Protein AF-A0A820LE92-F1 (afdb_monomer_lite)

Foldseek 3Di:
DVVVLVVLLCVLVVQLVVLVVVVVVPPVVPVVVCVVSVVSNVVSVVSNVVSVVCVVVCCCVPPPPSVVVVVVVVVVVVVVVVVCVVVVPVVVVVVVVVVVVD

Sequence (102 aa):
MVLVEIFVYVCTYLPYSITSGFLQLNTNRN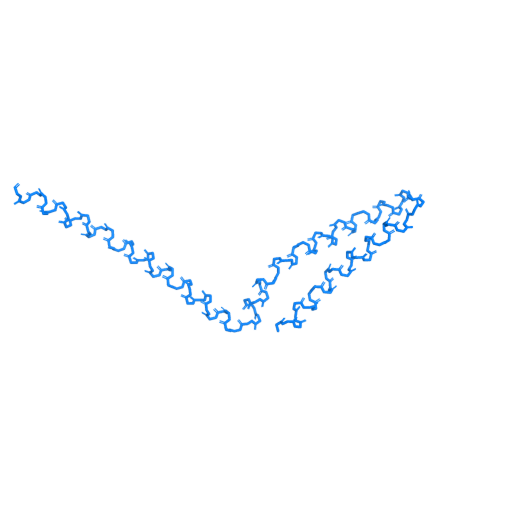PVVLAQLNPINAITLTINILTNGSSFYTYICVSRRFRRQAKYVLYDIYMNRFRQNRIGPEQITAHFVTDNAH

Structure (mmCIF, N/CA/C/O backbone):
data_AF-A0A820LE92-F1
#
_entry.id   AF-A0A820LE92-F1
#
loop_
_atom_site.group_PDB
_atom_site.id
_atom_site.type_symbol
_atom_site.label_atom_id
_atom_site.label_alt_id
_atom_site.label_comp_id
_atom_site.label_asym_id
_atom_site.label_entity_id
_atom_site.label_seq_id
_atom_site.pdbx_PDB_ins_code
_atom_site.Cartn_x
_atom_site.Cartn_y
_atom_site.Cartn_z
_atom_site.occupancy
_atom_site.B_iso_or_equiv
_atom_site.auth_seq_id
_atom_site.auth_comp_id
_atom_site.auth_asym_id
_atom_site.auth_atom_id
_atom_site.pdbx_PDB_model_num
ATOM 1 N N . MET A 1 1 ? -17.786 -1.408 -0.531 1.00 73.81 1 MET A N 1
ATOM 2 C CA . MET A 1 1 ? -16.567 -1.687 0.257 1.00 73.81 1 MET A CA 1
ATOM 3 C C . MET A 1 1 ? -15.624 -2.556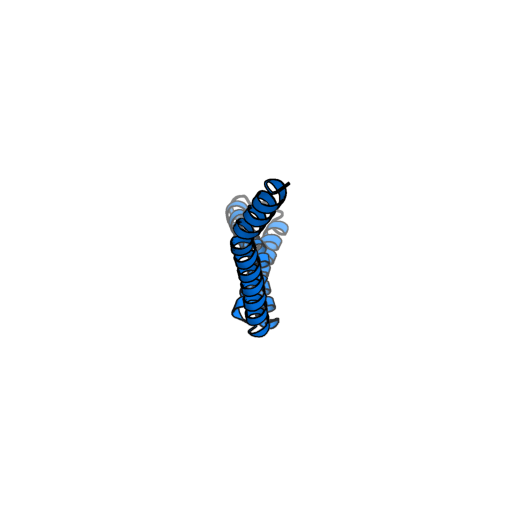 -0.556 1.00 73.81 1 MET A C 1
ATOM 5 O O . MET A 1 1 ? -14.639 -2.014 -1.020 1.00 73.81 1 MET A O 1
ATOM 9 N N . VAL A 1 2 ? -15.997 -3.803 -0.872 1.00 80.75 2 VAL A N 1
ATOM 10 C CA . VAL A 1 2 ? -15.200 -4.708 -1.727 1.00 80.75 2 VAL A CA 1
ATOM 11 C C . VAL A 1 2 ? -14.821 -4.073 -3.073 1.00 80.75 2 VAL A C 1
ATOM 13 O O . VAL A 1 2 ? -13.658 -4.074 -3.436 1.00 80.75 2 VAL A O 1
ATOM 16 N N . LEU A 1 3 ? -15.764 -3.425 -3.771 1.00 85.25 3 LEU A N 1
ATOM 17 C CA . LEU A 1 3 ? -15.463 -2.732 -5.037 1.00 85.25 3 LEU A CA 1
ATOM 18 C C . LEU A 1 3 ? -14.423 -1.606 -4.901 1.00 85.25 3 LEU A C 1
ATOM 20 O O . LEU A 1 3 ? -13.654 -1.378 -5.825 1.00 85.25 3 LEU A O 1
ATOM 24 N N . VAL A 1 4 ? -14.388 -0.913 -3.757 1.00 84.69 4 VAL A N 1
ATOM 25 C CA . VAL A 1 4 ? -13.409 0.159 -3.508 1.00 84.69 4 VAL A CA 1
ATOM 26 C C . VAL A 1 4 ? -12.032 -0.444 -3.249 1.00 84.69 4 VAL A C 1
ATOM 28 O O . VAL A 1 4 ? -11.053 0.061 -3.779 1.00 84.69 4 VAL A O 1
ATOM 31 N N . GLU A 1 5 ? -11.955 -1.543 -2.496 1.00 82.94 5 GLU A N 1
ATOM 32 C CA . GLU A 1 5 ? -10.694 -2.267 -2.293 1.00 82.94 5 GLU A CA 1
ATOM 33 C C . GLU A 1 5 ? -10.165 -2.870 -3.594 1.00 82.94 5 GLU A C 1
ATOM 35 O O . GLU A 1 5 ? -8.981 -2.736 -3.875 1.00 82.94 5 GLU A O 1
ATOM 40 N N . ILE A 1 6 ? -11.035 -3.459 -4.424 1.00 86.75 6 ILE A N 1
ATOM 41 C CA . ILE A 1 6 ? -10.656 -3.960 -5.751 1.00 86.75 6 ILE A CA 1
ATOM 42 C C . ILE A 1 6 ? -10.112 -2.817 -6.606 1.00 86.75 6 ILE A C 1
ATOM 44 O O . ILE A 1 6 ? -9.052 -2.956 -7.204 1.00 86.75 6 ILE A O 1
ATOM 48 N N . PHE A 1 7 ? -10.804 -1.677 -6.647 1.00 87.69 7 PHE A N 1
ATOM 49 C CA . PHE A 1 7 ? -10.350 -0.522 -7.418 1.00 87.69 7 PHE A CA 1
ATOM 50 C C . PHE A 1 7 ? -8.979 -0.024 -6.944 1.00 87.69 7 PHE A C 1
ATOM 52 O O . PHE A 1 7 ? -8.067 0.130 -7.751 1.00 87.69 7 PHE A O 1
ATOM 59 N N . VAL A 1 8 ? -8.813 0.164 -5.632 1.00 86.62 8 VAL A N 1
ATOM 60 C CA . VAL A 1 8 ? -7.544 0.592 -5.031 1.00 86.62 8 VAL A CA 1
ATOM 61 C C . VAL A 1 8 ? -6.431 -0.413 -5.336 1.00 86.62 8 VAL A C 1
ATOM 63 O O . VAL A 1 8 ? -5.360 0.001 -5.766 1.00 86.62 8 VAL A O 1
ATOM 66 N N . TYR A 1 9 ? -6.698 -1.714 -5.200 1.00 87.31 9 TYR A N 1
ATOM 67 C CA . TYR A 1 9 ? -5.743 -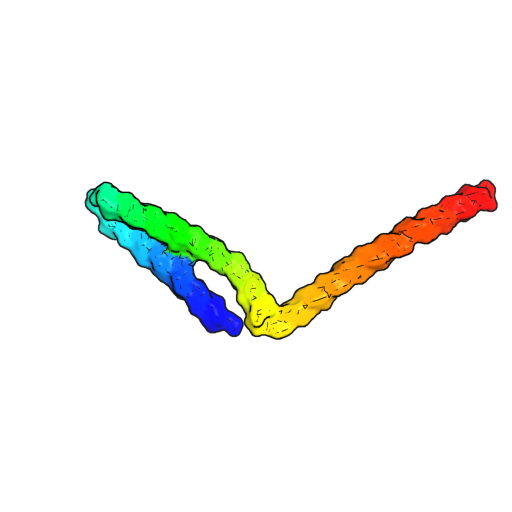2.776 -5.509 1.00 87.31 9 TYR A CA 1
ATOM 68 C C . TYR A 1 9 ? -5.314 -2.759 -6.979 1.00 87.31 9 TYR A C 1
ATOM 70 O O . TYR A 1 9 ? -4.125 -2.796 -7.275 1.00 87.31 9 TYR A O 1
ATOM 78 N N . VAL A 1 10 ? -6.261 -2.653 -7.917 1.00 90.06 10 VAL A N 1
ATOM 79 C CA . VAL A 1 10 ? -5.950 -2.587 -9.353 1.00 90.06 10 VAL A CA 1
ATOM 80 C C . VAL A 1 10 ? -5.097 -1.357 -9.660 1.00 90.06 10 VAL A C 1
ATOM 82 O O . VAL A 1 10 ? -4.080 -1.476 -10.338 1.00 90.06 10 VAL A O 1
ATOM 85 N N . CYS A 1 11 ? -5.460 -0.186 -9.133 1.00 89.25 11 CYS A N 1
ATOM 86 C CA . CYS A 1 11 ? -4.736 1.057 -9.393 1.00 89.25 11 CYS A CA 1
ATOM 87 C C . CYS A 1 11 ? -3.294 1.056 -8.867 1.00 89.25 11 CYS A C 1
ATOM 89 O O . CYS A 1 11 ? -2.457 1.765 -9.421 1.00 89.25 11 CYS A O 1
ATOM 91 N N . THR A 1 12 ? -2.989 0.291 -7.820 1.00 90.00 12 THR A N 1
ATOM 92 C CA . THR A 1 12 ? -1.665 0.303 -7.180 1.00 90.00 12 THR A CA 1
ATOM 93 C C . THR A 1 12 ? -0.810 -0.901 -7.561 1.00 90.00 12 THR A C 1
ATOM 95 O O . THR A 1 12 ? 0.407 -0.769 -7.686 1.00 90.00 12 THR A O 1
ATOM 98 N N . TYR A 1 13 ? -1.426 -2.054 -7.822 1.00 90.88 13 TYR A N 1
ATOM 99 C CA . TYR A 1 13 ? -0.727 -3.272 -8.226 1.00 90.88 13 TYR A CA 1
ATOM 100 C C . TYR A 1 13 ? -0.394 -3.299 -9.722 1.00 90.88 13 TYR A C 1
ATOM 102 O O . TYR A 1 13 ? 0.691 -3.735 -10.109 1.00 90.88 13 TYR A O 1
ATOM 110 N N . LEU A 1 14 ? -1.302 -2.818 -10.578 1.00 92.38 14 LEU A N 1
ATOM 111 C CA . LEU A 1 14 ? -1.134 -2.884 -12.033 1.00 92.38 14 LEU A CA 1
ATOM 112 C C . LEU A 1 14 ? 0.113 -2.125 -12.528 1.00 92.38 14 LEU A C 1
ATOM 114 O O . LEU A 1 14 ? 0.874 -2.713 -13.300 1.00 92.38 14 LEU A O 1
ATOM 118 N N . PRO A 1 15 ? 0.411 -0.894 -12.058 1.00 92.31 15 PRO A N 1
ATOM 119 C CA . PRO A 1 15 ? 1.643 -0.202 -12.434 1.00 92.31 15 PRO A CA 1
ATOM 120 C C . PRO A 1 15 ? 2.906 -0.988 -12.066 1.00 92.31 15 PRO A C 1
ATOM 122 O O . PRO A 1 15 ? 3.809 -1.096 -12.891 1.00 92.31 15 PRO A O 1
ATOM 125 N N . TYR A 1 16 ? 2.940 -1.586 -10.869 1.00 92.06 16 TYR A N 1
ATOM 126 C CA . TYR A 1 16 ? 4.061 -2.411 -10.409 1.00 92.06 16 TYR A CA 1
ATOM 127 C C . TYR A 1 16 ? 4.248 -3.662 -11.279 1.00 92.06 16 TYR A C 1
ATOM 129 O O . TYR A 1 16 ? 5.364 -3.988 -11.682 1.00 92.06 16 TYR A O 1
ATOM 137 N N . SER A 1 17 ? 3.154 -4.357 -11.603 1.00 92.38 17 SER A N 1
ATOM 138 C CA . SER A 1 17 ? 3.200 -5.557 -12.444 1.00 92.38 17 SER A CA 1
ATOM 139 C C . SER A 1 17 ? 3.744 -5.247 -13.844 1.00 92.38 17 SER A C 1
ATOM 141 O O . SER A 1 17 ? 4.614 -5.965 -14.338 1.00 92.38 17 SER A O 1
ATOM 143 N N . ILE A 1 18 ? 3.312 -4.132 -14.444 1.00 92.56 18 ILE A N 1
ATOM 144 C CA . ILE A 1 18 ? 3.788 -3.677 -15.755 1.00 92.56 18 ILE A CA 1
ATOM 145 C C . ILE A 1 18 ? 5.286 -3.351 -15.712 1.00 92.56 18 ILE A C 1
ATOM 147 O O . ILE A 1 18 ? 6.049 -3.846 -16.542 1.00 92.56 18 ILE A O 1
ATOM 151 N N . THR A 1 19 ? 5.738 -2.546 -14.744 1.00 91.06 19 THR A N 1
ATOM 152 C CA . THR A 1 19 ? 7.148 -2.124 -14.660 1.00 91.06 19 THR A CA 1
ATOM 153 C C . THR A 1 19 ? 8.080 -3.289 -14.352 1.00 91.06 19 THR A C 1
ATOM 155 O O . THR A 1 19 ? 9.167 -3.377 -14.924 1.00 91.06 19 THR A O 1
ATOM 158 N N . SER A 1 20 ? 7.639 -4.217 -13.499 1.00 89.88 20 SER A N 1
ATOM 159 C CA . SER A 1 20 ? 8.363 -5.451 -13.200 1.00 89.88 20 SER A CA 1
ATOM 160 C C . SER A 1 20 ? 8.474 -6.350 -14.437 1.00 89.88 20 SER A C 1
ATOM 162 O O . SER A 1 20 ? 9.562 -6.839 -14.744 1.00 89.88 20 SER A O 1
ATOM 164 N N . GLY A 1 21 ? 7.388 -6.496 -15.204 1.00 90.44 21 GLY A N 1
ATOM 165 C CA . GLY A 1 21 ? 7.386 -7.239 -16.465 1.00 90.44 21 GLY A CA 1
ATOM 166 C C . GLY A 1 21 ? 8.359 -6.656 -17.493 1.00 90.44 21 GLY A C 1
ATOM 167 O O . GLY A 1 21 ? 9.158 -7.390 -18.071 1.00 90.44 21 GLY A O 1
ATOM 168 N N . PHE A 1 22 ? 8.376 -5.331 -17.670 1.00 89.56 22 PHE A N 1
ATOM 169 C CA . PHE A 1 22 ? 9.340 -4.673 -18.562 1.00 89.56 22 PHE A CA 1
ATOM 170 C C . PHE A 1 22 ? 10.796 -4.869 -18.125 1.00 89.56 22 PHE A C 1
ATOM 172 O O . PHE A 1 22 ? 11.665 -5.065 -18.973 1.00 89.56 22 PHE A O 1
ATOM 179 N N . LEU A 1 23 ? 11.074 -4.861 -16.818 1.00 87.56 23 LEU A N 1
ATOM 180 C CA . LEU A 1 23 ? 12.408 -5.159 -16.290 1.00 87.56 23 LEU A CA 1
ATOM 181 C C . LEU A 1 23 ? 12.852 -6.591 -16.608 1.00 87.56 23 LEU A C 1
ATOM 183 O O . LEU A 1 23 ? 14.008 -6.797 -16.968 1.00 87.56 23 LEU A O 1
ATOM 187 N N . GLN A 1 24 ? 11.943 -7.563 -16.511 1.00 85.56 24 GLN A N 1
ATOM 188 C CA . GLN A 1 24 ? 12.232 -8.964 -16.834 1.00 85.56 24 GLN A CA 1
ATOM 189 C C . GLN A 1 24 ? 12.431 -9.188 -18.339 1.00 85.56 24 GLN A C 1
ATOM 191 O O . GLN A 1 24 ? 13.299 -9.963 -18.735 1.00 85.56 24 GLN A O 1
ATOM 196 N N . LEU A 1 25 ? 11.660 -8.491 -19.178 1.00 86.06 25 LEU A N 1
ATOM 197 C CA . LEU A 1 25 ? 11.752 -8.584 -20.637 1.00 86.06 25 LEU A CA 1
ATOM 198 C C . LEU A 1 25 ? 12.966 -7.841 -21.219 1.00 86.06 25 LEU A C 1
ATOM 200 O O . LEU A 1 25 ? 13.380 -8.141 -22.338 1.00 86.06 25 LEU A O 1
ATOM 204 N N . ASN A 1 26 ? 13.570 -6.899 -20.484 1.00 79.69 26 ASN A N 1
ATOM 205 C CA . ASN A 1 26 ? 14.777 -6.182 -20.906 1.00 79.69 26 ASN A CA 1
ATOM 206 C C . ASN A 1 26 ? 16.046 -7.047 -20.750 1.00 79.69 26 ASN A C 1
ATOM 208 O O . ASN A 1 26 ? 16.951 -6.752 -19.964 1.00 79.69 26 ASN A O 1
ATOM 212 N N . THR A 1 27 ? 16.122 -8.123 -21.530 1.00 72.56 27 THR A N 1
ATOM 213 C CA . THR A 1 27 ? 17.229 -9.094 -21.543 1.00 72.56 27 THR A CA 1
ATOM 214 C C . THR A 1 27 ? 18.562 -8.481 -21.970 1.00 72.56 27 THR A C 1
ATOM 216 O O . THR A 1 27 ? 19.608 -8.874 -21.460 1.00 72.56 27 THR A O 1
ATOM 219 N N . ASN A 1 28 ? 18.530 -7.455 -22.826 1.00 79.06 28 ASN A N 1
ATOM 220 C CA . ASN A 1 28 ? 19.720 -6.737 -23.294 1.00 79.06 28 ASN A CA 1
ATOM 221 C C . ASN A 1 28 ? 20.335 -5.800 -22.243 1.00 79.06 28 ASN A C 1
ATOM 223 O O . ASN A 1 28 ? 21.365 -5.187 -22.516 1.00 79.06 28 ASN A O 1
ATOM 227 N N . ARG A 1 29 ? 19.709 -5.663 -21.061 1.00 75.56 29 ARG A N 1
ATOM 228 C CA . ARG A 1 29 ? 20.164 -4.819 -19.944 1.00 75.56 29 ARG A CA 1
ATOM 229 C C . ARG A 1 29 ? 20.674 -3.447 -20.389 1.00 75.56 29 ARG A C 1
ATOM 231 O O . ARG A 1 29 ? 21.700 -2.972 -19.904 1.00 75.56 29 ARG A O 1
ATOM 238 N N . ASN A 1 30 ? 19.947 -2.794 -21.299 1.00 87.00 30 ASN A N 1
ATOM 239 C CA . ASN A 1 30 ? 20.331 -1.461 -21.749 1.00 87.00 30 ASN A CA 1
ATOM 240 C C . ASN A 1 30 ? 20.386 -0.516 -20.526 1.00 87.00 30 ASN A C 1
ATOM 242 O O . ASN A 1 30 ? 19.350 -0.323 -19.875 1.00 87.00 30 ASN A O 1
ATOM 246 N N . PRO A 1 31 ? 21.559 0.063 -20.200 1.00 85.00 31 PRO A N 1
ATOM 247 C CA . PRO A 1 31 ? 21.759 0.809 -18.961 1.00 85.00 31 PRO A CA 1
ATOM 248 C C . PRO A 1 31 ? 20.885 2.065 -18.882 1.00 85.00 31 PRO A C 1
ATOM 250 O O . PRO A 1 31 ? 20.446 2.429 -17.795 1.00 85.00 31 PRO A O 1
ATOM 253 N N . VAL A 1 32 ? 20.561 2.686 -20.022 1.00 86.81 32 VAL A N 1
ATOM 254 C CA . VAL A 1 32 ? 19.687 3.869 -20.079 1.00 86.81 32 VAL A CA 1
ATOM 255 C C . VAL A 1 32 ? 18.257 3.505 -19.677 1.00 86.81 32 VAL A C 1
ATOM 257 O O . VAL A 1 32 ? 17.631 4.197 -18.878 1.00 86.81 32 VAL A O 1
ATOM 260 N N . VAL A 1 33 ? 17.759 2.374 -20.181 1.00 85.81 33 VAL A N 1
ATOM 261 C CA . VAL A 1 33 ? 16.409 1.876 -19.880 1.00 85.81 33 VAL A CA 1
ATOM 262 C C . VAL A 1 33 ? 16.313 1.403 -18.427 1.00 85.81 33 VAL A C 1
ATOM 264 O O . VAL A 1 33 ? 15.338 1.700 -17.743 1.00 85.81 33 VAL A O 1
ATOM 267 N N . LEU A 1 34 ? 17.342 0.719 -17.918 1.00 86.94 34 LEU A N 1
ATOM 268 C CA . LEU A 1 34 ? 17.421 0.305 -16.511 1.00 86.94 34 LEU A CA 1
ATOM 269 C C . LEU A 1 34 ? 17.449 1.496 -15.549 1.00 86.94 34 LEU A C 1
ATOM 271 O O . LEU A 1 34 ? 16.760 1.463 -14.530 1.00 86.94 34 LEU A O 1
ATOM 275 N N . ALA A 1 35 ? 18.196 2.553 -15.876 1.00 88.00 35 ALA A N 1
ATOM 276 C CA . ALA A 1 35 ? 18.262 3.764 -15.059 1.00 88.00 35 ALA A CA 1
ATOM 277 C C . ALA A 1 35 ? 16.899 4.465 -14.929 1.00 88.00 35 ALA A C 1
ATOM 279 O O . ALA A 1 35 ? 16.630 5.085 -13.903 1.00 88.00 35 ALA A O 1
ATOM 280 N N . GLN A 1 36 ? 16.023 4.334 -15.930 1.00 88.12 36 GLN A N 1
ATOM 281 C CA . GLN A 1 36 ? 14.661 4.871 -15.890 1.00 88.12 36 GLN A CA 1
ATOM 282 C C . GLN A 1 36 ? 13.668 3.910 -15.222 1.00 88.12 36 GLN A C 1
ATOM 284 O O . GLN A 1 36 ? 12.862 4.334 -14.397 1.00 88.12 36 GLN A O 1
ATOM 289 N N . LEU A 1 37 ? 13.722 2.611 -15.534 1.00 88.25 37 LEU A N 1
ATOM 290 C CA . LEU A 1 37 ? 12.757 1.631 -15.025 1.00 88.25 37 LEU A CA 1
ATOM 291 C C . LEU A 1 37 ? 12.965 1.276 -13.551 1.00 88.25 37 LEU A C 1
ATOM 293 O O . LEU A 1 37 ? 11.983 1.065 -12.845 1.00 88.25 37 LEU A O 1
ATOM 297 N N . ASN A 1 38 ? 14.206 1.227 -13.061 1.00 89.56 38 ASN A N 1
ATOM 298 C CA . ASN A 1 38 ? 14.491 0.891 -11.664 1.00 89.56 38 ASN A CA 1
ATOM 299 C C . ASN A 1 38 ? 13.820 1.836 -10.649 1.00 89.56 38 ASN A C 1
ATOM 301 O O . ASN A 1 38 ? 13.139 1.328 -9.755 1.00 89.56 38 ASN A O 1
ATOM 305 N N . PRO A 1 39 ? 13.946 3.177 -10.752 1.00 92.44 39 PRO A N 1
ATOM 306 C CA . PRO A 1 39 ? 13.273 4.072 -9.814 1.00 92.44 39 PRO A CA 1
ATOM 307 C C . PRO A 1 39 ? 11.747 3.994 -9.940 1.00 92.44 39 PRO A C 1
ATOM 309 O O . PRO A 1 39 ? 11.059 3.980 -8.923 1.00 92.44 39 PRO A O 1
ATOM 312 N N . ILE A 1 40 ? 11.205 3.864 -11.157 1.00 92.38 40 ILE A N 1
ATOM 313 C CA . ILE A 1 40 ? 9.756 3.713 -11.374 1.00 92.38 40 ILE A CA 1
ATOM 314 C C . ILE A 1 40 ? 9.246 2.422 -10.715 1.00 92.38 40 ILE A C 1
ATOM 316 O O . ILE A 1 40 ? 8.223 2.431 -10.027 1.00 92.38 40 ILE A O 1
ATOM 320 N N . ASN A 1 41 ? 9.972 1.316 -10.870 1.00 92.12 41 ASN A N 1
ATOM 321 C CA . ASN A 1 41 ? 9.633 0.042 -10.246 1.00 92.12 41 ASN A CA 1
ATOM 322 C C . ASN A 1 41 ? 9.722 0.112 -8.712 1.00 92.12 41 ASN A C 1
ATOM 324 O O . ASN A 1 41 ? 8.863 -0.421 -8.019 1.00 92.12 41 ASN A O 1
ATOM 328 N N . ALA A 1 42 ? 10.719 0.814 -8.168 1.00 92.38 42 ALA A N 1
ATOM 329 C CA . ALA A 1 42 ? 10.836 1.024 -6.726 1.00 92.38 42 ALA A CA 1
ATOM 330 C C . ALA A 1 42 ? 9.668 1.860 -6.169 1.00 92.38 42 ALA A C 1
ATOM 332 O O . ALA A 1 42 ? 9.091 1.510 -5.137 1.00 92.38 42 ALA A O 1
ATOM 333 N N . ILE A 1 43 ? 9.275 2.934 -6.862 1.00 93.81 43 ILE A N 1
ATOM 334 C CA . ILE A 1 43 ? 8.142 3.788 -6.474 1.00 93.81 43 ILE A CA 1
ATOM 335 C C . ILE A 1 43 ? 6.831 2.997 -6.509 1.00 93.81 43 ILE A C 1
ATOM 337 O O . ILE A 1 43 ? 6.087 2.994 -5.530 1.00 93.81 43 ILE A O 1
ATOM 341 N N . THR A 1 44 ? 6.552 2.294 -7.607 1.00 93.38 44 THR A N 1
ATOM 342 C CA . THR A 1 44 ? 5.319 1.502 -7.754 1.00 93.38 44 THR A CA 1
ATOM 343 C C . THR A 1 44 ? 5.250 0.352 -6.749 1.00 93.38 44 THR A C 1
ATOM 345 O O . THR A 1 44 ? 4.195 0.130 -6.156 1.00 93.38 44 THR A O 1
ATOM 348 N N . LEU A 1 45 ? 6.373 -0.316 -6.463 1.00 91.12 45 LEU A N 1
ATOM 349 C CA . LEU A 1 45 ? 6.460 -1.309 -5.391 1.00 91.12 45 LEU A CA 1
ATOM 350 C C . LEU A 1 45 ? 6.156 -0.691 -4.019 1.00 91.12 45 LEU A C 1
ATOM 352 O O . LEU A 1 45 ? 5.400 -1.264 -3.237 1.00 91.12 45 LEU A O 1
ATOM 356 N N . THR A 1 46 ? 6.709 0.489 -3.732 1.00 92.19 46 THR A N 1
ATOM 357 C CA . THR A 1 46 ? 6.489 1.189 -2.455 1.00 92.19 46 THR A CA 1
ATOM 358 C C . THR A 1 46 ? 5.015 1.550 -2.280 1.00 92.19 46 THR A C 1
ATOM 360 O O . THR A 1 46 ? 4.434 1.296 -1.226 1.00 92.19 46 THR A O 1
ATOM 363 N N . ILE A 1 47 ? 4.379 2.073 -3.330 1.00 89.69 47 ILE A N 1
ATOM 364 C CA . ILE A 1 47 ? 2.943 2.379 -3.339 1.00 89.69 47 ILE A CA 1
ATOM 365 C C . ILE A 1 47 ? 2.119 1.108 -3.094 1.00 89.69 47 ILE A C 1
ATOM 367 O O . ILE A 1 47 ? 1.212 1.118 -2.261 1.00 89.69 47 ILE A O 1
ATOM 371 N N . ASN A 1 48 ? 2.449 0.002 -3.763 1.00 88.19 48 ASN A N 1
ATOM 372 C CA . ASN A 1 48 ? 1.765 -1.277 -3.579 1.00 88.19 48 ASN A CA 1
ATOM 373 C C . ASN A 1 48 ? 1.860 -1.770 -2.119 1.00 88.19 48 ASN A C 1
ATOM 375 O O . ASN A 1 48 ? 0.847 -2.107 -1.509 1.00 88.19 48 ASN A O 1
ATOM 379 N N . ILE A 1 49 ? 3.047 -1.712 -1.504 1.00 87.31 49 ILE A N 1
ATOM 380 C CA . ILE A 1 49 ? 3.238 -2.091 -0.092 1.00 87.31 49 ILE A CA 1
ATOM 381 C C . ILE A 1 49 ? 2.398 -1.211 0.842 1.00 87.31 49 ILE A C 1
ATOM 383 O O . ILE A 1 49 ? 1.711 -1.731 1.722 1.00 87.31 49 ILE A O 1
ATOM 387 N N . LEU A 1 50 ? 2.403 0.1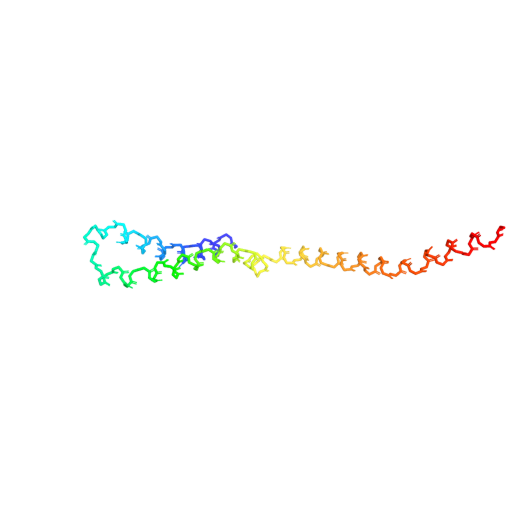10 0.639 1.00 85.94 50 LEU A N 1
ATOM 388 C CA . LEU A 1 50 ? 1.606 1.044 1.443 1.00 85.94 50 LEU A CA 1
ATOM 389 C C . LEU A 1 50 ? 0.098 0.807 1.289 1.00 85.94 50 LEU A C 1
ATOM 391 O O . LEU A 1 50 ? -0.674 1.035 2.223 1.00 85.94 50 LEU A O 1
ATOM 395 N N . THR A 1 51 ? -0.325 0.286 0.138 1.00 85.62 51 THR A N 1
ATOM 396 C CA . THR A 1 51 ? -1.729 -0.027 -0.132 1.00 85.62 51 THR A CA 1
ATOM 397 C C . THR A 1 51 ? -2.255 -1.144 0.768 1.00 85.62 51 THR A C 1
ATOM 399 O O . THR A 1 51 ? -3.421 -1.099 1.152 1.00 85.62 51 THR A O 1
ATOM 402 N N . ASN A 1 52 ? -1.415 -2.079 1.219 1.00 78.31 52 ASN A N 1
ATOM 403 C CA . ASN A 1 52 ? -1.840 -3.102 2.184 1.00 78.31 52 ASN A CA 1
ATOM 404 C C . ASN A 1 52 ? -2.314 -2.493 3.519 1.00 78.31 52 ASN A C 1
ATOM 406 O O . ASN A 1 52 ? -3.194 -3.044 4.175 1.00 78.31 52 ASN A O 1
ATOM 410 N N . GLY A 1 53 ? -1.783 -1.326 3.906 1.00 76.81 53 GLY A N 1
ATOM 411 C CA . GLY A 1 53 ? -2.268 -0.561 5.060 1.00 76.81 53 GLY A CA 1
ATOM 412 C C . GLY A 1 53 ? -3.535 0.255 4.775 1.00 76.81 53 GLY A C 1
ATOM 413 O O . GLY A 1 53 ? -4.260 0.621 5.702 1.00 76.81 53 GLY A O 1
ATOM 414 N N . SER A 1 54 ? -3.836 0.525 3.500 1.00 78.50 54 SER A N 1
ATOM 415 C CA . SER A 1 54 ? -4.973 1.360 3.096 1.00 78.50 54 SER A CA 1
ATOM 416 C C . SER A 1 54 ? -6.324 0.723 3.420 1.00 78.50 54 SER A C 1
ATOM 418 O O . SER A 1 54 ? -7.251 1.453 3.777 1.00 78.50 54 SER A O 1
ATOM 420 N N . SER A 1 55 ? -6.415 -0.614 3.408 1.00 76.06 55 SER A N 1
ATOM 421 C CA . SER A 1 55 ? -7.652 -1.350 3.684 1.00 76.06 55 SER A CA 1
ATOM 422 C C . SER A 1 55 ? -8.271 -0.904 5.005 1.00 76.06 55 SER A C 1
ATOM 424 O O . SER A 1 55 ? -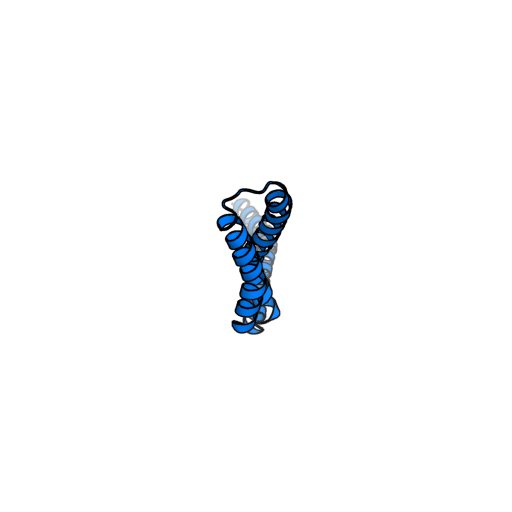9.449 -0.558 5.049 1.00 76.06 55 SER A O 1
ATOM 426 N N . PHE A 1 56 ? -7.472 -0.774 6.070 1.00 76.06 56 PHE A N 1
ATOM 427 C CA . PHE A 1 56 ? -7.945 -0.304 7.377 1.00 76.06 56 PHE A CA 1
ATOM 428 C C . PHE A 1 56 ? -8.650 1.064 7.300 1.00 76.06 56 PHE A C 1
ATOM 430 O O . PHE A 1 56 ? -9.742 1.244 7.849 1.00 76.06 56 PHE A O 1
ATOM 437 N N . TYR A 1 57 ? -8.079 2.015 6.558 1.00 78.94 57 TYR A N 1
ATOM 438 C CA . TYR A 1 57 ? -8.684 3.330 6.340 1.00 78.94 57 TYR A CA 1
ATOM 439 C C . TYR A 1 57 ? -9.949 3.237 5.482 1.00 78.94 57 TYR A C 1
ATOM 441 O O . TYR A 1 57 ? -10.950 3.894 5.782 1.00 78.94 57 TYR A O 1
ATOM 449 N N . THR A 1 58 ? -9.958 2.378 4.462 1.00 79.50 58 THR A N 1
ATOM 450 C CA . THR A 1 58 ? -11.144 2.113 3.639 1.00 79.50 58 THR A CA 1
ATOM 451 C C . THR A 1 58 ? -12.289 1.540 4.481 1.00 79.50 58 THR A C 1
ATOM 453 O O . THR A 1 58 ? -13.427 2.001 4.354 1.00 79.50 58 THR A O 1
ATOM 456 N N . TYR A 1 59 ? -12.011 0.615 5.406 1.00 80.06 59 TYR A N 1
ATOM 457 C CA . TYR A 1 59 ? -13.002 0.075 6.345 1.00 80.06 59 TYR A CA 1
ATOM 458 C C . TYR A 1 59 ? -13.597 1.168 7.237 1.00 80.06 59 TYR A C 1
ATOM 460 O O . TYR A 1 59 ? -14.823 1.262 7.356 1.00 80.06 59 TYR A O 1
ATOM 468 N N . ILE A 1 60 ? -12.765 2.039 7.816 1.00 82.19 60 ILE A N 1
ATOM 469 C CA . ILE A 1 60 ? -13.235 3.159 8.646 1.00 82.19 60 ILE A CA 1
ATOM 470 C C . ILE A 1 60 ? -14.112 4.119 7.827 1.00 82.19 60 ILE A C 1
ATOM 472 O O . ILE A 1 60 ? -15.210 4.488 8.266 1.00 82.19 60 ILE A O 1
ATOM 476 N N . CYS A 1 61 ? -13.664 4.508 6.632 1.00 79.12 61 CYS A N 1
ATOM 477 C CA . CYS A 1 61 ? -14.301 5.541 5.813 1.00 79.12 61 CYS A CA 1
ATOM 478 C C . CYS A 1 61 ? -15.557 5.066 5.071 1.00 79.12 61 CYS A C 1
ATOM 480 O O . CYS A 1 61 ? -16.507 5.839 4.934 1.00 79.12 61 CYS A O 1
ATOM 482 N N . VAL A 1 62 ? -15.616 3.803 4.646 1.00 81.81 62 VAL A N 1
ATOM 483 C CA . VAL A 1 62 ? -16.717 3.278 3.820 1.00 81.81 62 VAL A CA 1
ATOM 484 C C . VAL A 1 62 ? -17.738 2.496 4.652 1.00 81.81 62 VAL A C 1
ATOM 486 O O . VAL A 1 62 ? -18.940 2.600 4.405 1.00 81.81 62 VAL A O 1
ATOM 489 N N . SER A 1 63 ? -17.315 1.747 5.678 1.00 83.44 63 SER A N 1
ATOM 490 C CA . SER A 1 63 ? -18.233 0.931 6.484 1.00 83.44 63 SER A CA 1
ATOM 491 C C . SER A 1 63 ? -18.758 1.688 7.705 1.00 83.44 63 SER A C 1
ATOM 493 O O . SER A 1 63 ? -18.075 1.870 8.716 1.00 83.44 63 SER A O 1
ATOM 495 N N . ARG A 1 64 ? -20.036 2.093 7.656 1.00 83.62 64 ARG A N 1
ATOM 496 C CA . ARG A 1 64 ? -20.725 2.710 8.808 1.00 83.62 64 ARG A CA 1
ATOM 497 C C . ARG A 1 64 ? -20.774 1.773 10.022 1.00 83.62 64 ARG A C 1
ATOM 499 O O . ARG A 1 64 ? -20.665 2.245 11.152 1.00 83.62 64 ARG A O 1
ATOM 506 N N . ARG A 1 65 ? -20.924 0.461 9.798 1.00 85.69 65 ARG A N 1
ATOM 507 C CA . ARG A 1 65 ? -20.982 -0.555 10.864 1.00 85.69 65 ARG A CA 1
ATOM 508 C C . ARG A 1 65 ? -19.644 -0.672 11.588 1.00 85.69 65 ARG A C 1
ATOM 510 O O . ARG A 1 65 ? -19.620 -0.573 12.811 1.00 85.69 65 ARG A O 1
ATOM 517 N N . PHE A 1 66 ? -18.552 -0.797 10.832 1.00 84.50 66 PHE A N 1
ATOM 518 C CA . PHE A 1 66 ? -17.202 -0.881 11.390 1.00 84.50 66 PHE A CA 1
ATOM 519 C C . PHE A 1 66 ? -16.863 0.366 12.214 1.00 84.50 66 PHE A C 1
ATOM 521 O O . PHE A 1 66 ? -16.399 0.266 13.344 1.00 84.50 66 PHE A O 1
ATOM 528 N N . ARG A 1 67 ? -17.217 1.554 11.711 1.00 84.25 67 ARG A N 1
ATOM 529 C CA . ARG A 1 67 ? -17.002 2.821 12.425 1.00 84.25 67 ARG A CA 1
ATOM 530 C C . ARG A 1 67 ? -17.747 2.903 13.756 1.00 84.25 67 ARG A C 1
ATOM 532 O O . ARG A 1 67 ? -17.212 3.446 14.717 1.00 84.25 67 ARG A O 1
ATOM 539 N N . ARG A 1 68 ? -18.979 2.388 13.824 1.00 87.56 68 ARG A N 1
ATOM 540 C CA . ARG A 1 68 ? -19.740 2.323 15.082 1.00 87.56 68 ARG A CA 1
ATOM 541 C C . ARG A 1 68 ? -19.067 1.374 16.071 1.00 87.56 68 ARG A C 1
ATOM 543 O O . ARG A 1 68 ? -18.835 1.772 17.203 1.00 87.56 68 ARG A O 1
ATOM 550 N N . GLN A 1 69 ? -18.696 0.172 15.633 1.00 88.25 69 GLN A N 1
ATOM 551 C CA . GLN A 1 69 ? -18.009 -0.810 16.480 1.00 88.25 69 GLN A CA 1
ATOM 552 C C . GLN A 1 69 ? -16.671 -0.280 17.009 1.00 88.25 69 GLN A C 1
ATOM 554 O O . GLN A 1 69 ? -16.437 -0.337 18.211 1.00 88.25 69 GLN A O 1
ATOM 559 N N . ALA A 1 70 ? -15.847 0.328 16.152 1.00 85.25 70 ALA A N 1
ATOM 560 C CA . ALA A 1 70 ? -14.581 0.934 16.558 1.00 85.25 70 ALA A CA 1
ATOM 561 C C . ALA A 1 70 ? -14.774 2.035 17.617 1.00 85.25 70 ALA A C 1
ATOM 563 O O . ALA A 1 70 ? -14.038 2.082 18.599 1.00 85.25 70 ALA A O 1
ATOM 564 N N . LYS A 1 71 ? -15.800 2.886 17.466 1.00 87.50 71 LYS A N 1
ATOM 565 C CA . LYS A 1 71 ? -16.146 3.898 18.477 1.00 87.50 71 LYS A CA 1
ATOM 566 C C . LYS A 1 71 ? -16.551 3.275 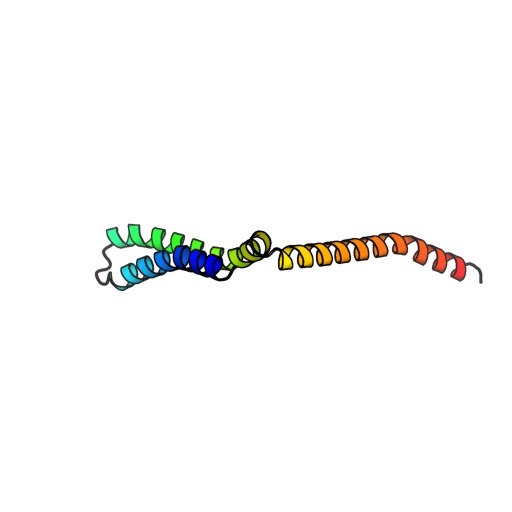19.812 1.00 87.50 71 LYS A C 1
ATOM 568 O O . LYS A 1 71 ? -16.101 3.760 20.843 1.00 87.50 71 LYS A O 1
ATOM 573 N N . TYR A 1 72 ? -17.370 2.222 19.801 1.00 91.00 72 TYR A N 1
ATOM 574 C CA . TYR A 1 72 ? -17.775 1.539 21.034 1.00 91.00 72 TYR A CA 1
ATOM 575 C C . TYR A 1 72 ? -16.586 0.894 21.747 1.00 91.00 72 TYR A C 1
ATOM 577 O O . TYR A 1 72 ? -16.444 1.074 22.948 1.00 91.00 72 TYR A O 1
ATOM 585 N N . VAL A 1 73 ? -15.695 0.224 21.010 1.00 89.69 73 VAL A N 1
ATOM 586 C CA . VAL A 1 73 ? -14.480 -0.380 21.581 1.00 89.69 73 VAL A CA 1
ATOM 587 C C . VAL A 1 73 ? -13.565 0.685 22.190 1.00 89.69 73 VAL A C 1
ATOM 589 O O . VAL A 1 73 ? -13.102 0.526 23.316 1.00 89.69 73 VAL A O 1
ATOM 592 N N . LEU A 1 74 ? -13.335 1.804 21.494 1.00 89.69 74 LEU A N 1
ATOM 593 C CA . LEU A 1 74 ? -12.528 2.907 22.031 1.00 89.69 74 LEU A CA 1
ATOM 594 C C . LEU A 1 74 ? -13.158 3.528 23.284 1.00 89.69 74 LEU A C 1
ATOM 596 O O . LEU A 1 74 ? -12.446 3.840 24.237 1.00 89.69 74 LEU A O 1
ATOM 600 N N . TYR A 1 75 ? -14.481 3.691 23.290 1.00 91.38 75 TYR A N 1
ATOM 601 C CA . TYR A 1 75 ? -15.212 4.198 24.447 1.00 91.38 75 TYR A CA 1
ATOM 602 C C . TYR A 1 75 ? -15.099 3.258 25.653 1.00 91.38 75 TYR A C 1
ATOM 604 O O . TYR A 1 75 ? -14.877 3.724 26.768 1.00 91.38 75 TYR A O 1
ATOM 612 N N . ASP A 1 76 ? -15.193 1.949 25.429 1.00 90.38 76 ASP A N 1
ATOM 613 C CA . ASP A 1 76 ? -15.086 0.943 26.485 1.00 90.38 76 ASP A CA 1
ATOM 614 C C . ASP A 1 76 ? -13.668 0.892 27.080 1.00 90.38 76 ASP A C 1
ATOM 616 O O . ASP A 1 76 ? -13.492 0.933 28.296 1.00 90.38 76 ASP A O 1
ATOM 620 N N . ILE A 1 77 ? -12.628 0.943 26.236 1.00 88.88 77 ILE A N 1
ATOM 621 C CA . ILE A 1 77 ? -11.228 1.060 26.684 1.00 88.88 77 ILE A CA 1
ATOM 622 C C . ILE A 1 77 ? -11.023 2.330 27.520 1.00 88.88 77 ILE A C 1
ATOM 624 O O . ILE A 1 77 ? -10.389 2.284 28.578 1.00 88.88 77 ILE A O 1
ATOM 628 N N . TYR A 1 78 ? -11.557 3.464 27.059 1.00 88.62 78 TYR A N 1
ATOM 629 C CA . TYR A 1 78 ? -11.463 4.732 27.778 1.00 88.62 78 TYR A CA 1
ATOM 630 C C . TYR A 1 78 ? -12.160 4.658 29.141 1.00 88.62 78 TYR A C 1
ATOM 632 O O . TYR A 1 78 ? -11.567 5.034 30.153 1.00 88.62 78 TYR A O 1
ATOM 640 N N . MET A 1 79 ? -13.386 4.130 29.190 1.00 86.50 79 MET A N 1
ATOM 641 C CA . MET A 1 79 ? -14.141 3.998 30.435 1.00 86.50 79 MET A CA 1
ATOM 642 C C . MET A 1 79 ? -13.493 3.020 31.414 1.00 86.50 79 MET A C 1
ATOM 644 O O . MET A 1 79 ? -13.459 3.300 32.611 1.00 86.50 79 MET A O 1
ATOM 648 N N . ASN A 1 80 ? -12.911 1.922 30.931 1.00 85.75 80 ASN A N 1
ATOM 649 C CA . ASN A 1 80 ? -12.184 0.978 31.776 1.00 85.75 80 ASN A CA 1
ATOM 650 C C . ASN A 1 80 ? -10.926 1.610 32.388 1.00 85.75 80 ASN A C 1
ATOM 652 O O . ASN A 1 80 ? -10.719 1.495 33.597 1.00 85.75 80 ASN A O 1
ATOM 656 N N . ARG A 1 81 ? -10.139 2.368 31.609 1.00 82.62 81 ARG A N 1
ATOM 657 C CA . ARG A 1 81 ? -9.002 3.136 32.152 1.00 82.62 81 ARG A CA 1
ATOM 658 C C . ARG A 1 81 ? -9.445 4.218 33.135 1.00 82.62 81 ARG A C 1
ATOM 660 O O . ARG A 1 81 ? -8.817 4.404 34.172 1.00 82.62 81 ARG A O 1
ATOM 667 N N . PHE A 1 82 ? -10.537 4.919 32.838 1.00 80.00 82 PHE A N 1
ATOM 668 C CA . PHE A 1 82 ? -11.086 5.942 33.726 1.00 80.00 82 PHE A CA 1
ATOM 669 C C . PHE A 1 82 ? -11.534 5.359 35.075 1.00 80.00 82 PHE A C 1
ATOM 671 O O . PHE A 1 82 ? -11.250 5.940 36.121 1.00 80.00 82 PHE A O 1
ATOM 678 N N . ARG A 1 83 ? -12.185 4.188 35.066 1.00 76.56 83 ARG A N 1
ATOM 679 C CA . ARG A 1 83 ? -12.566 3.459 36.285 1.00 76.56 83 ARG A CA 1
ATOM 680 C C . ARG A 1 83 ? -11.345 3.016 37.088 1.00 76.56 83 ARG A C 1
ATOM 682 O O . ARG A 1 83 ? -11.312 3.258 38.287 1.00 76.56 83 ARG A O 1
ATOM 689 N N . GLN A 1 84 ? -10.329 2.445 36.442 1.00 73.88 84 GLN A N 1
ATOM 690 C CA . GLN A 1 84 ? -9.080 2.052 37.109 1.00 73.88 84 GLN A CA 1
ATOM 691 C C . GLN A 1 84 ? -8.386 3.246 37.787 1.00 73.88 84 GLN A C 1
ATOM 693 O O . GLN A 1 84 ? -7.984 3.146 38.943 1.00 73.88 84 GLN A O 1
ATOM 698 N N . ASN A 1 85 ? -8.337 4.401 37.118 1.00 71.12 85 ASN A N 1
ATOM 699 C CA . ASN A 1 85 ? -7.742 5.616 37.679 1.00 71.12 85 ASN A CA 1
ATOM 700 C C . ASN A 1 85 ? -8.551 6.226 38.839 1.00 71.12 85 ASN A C 1
ATOM 702 O O . ASN A 1 85 ? -7.969 6.902 39.681 1.00 71.12 85 ASN A O 1
ATOM 706 N N . ARG A 1 86 ? -9.872 5.999 38.905 1.00 62.12 86 ARG A N 1
ATOM 707 C CA . ARG A 1 86 ? -10.708 6.432 40.040 1.00 62.12 86 ARG A CA 1
ATOM 708 C C . ARG A 1 86 ? -10.671 5.477 41.232 1.00 62.12 86 ARG A C 1
ATOM 710 O O . ARG A 1 86 ? -10.751 5.943 42.357 1.00 62.12 86 ARG A O 1
ATOM 717 N N . ILE A 1 87 ? -10.562 4.172 40.995 1.00 58.47 87 ILE A N 1
ATOM 718 C CA . ILE A 1 87 ? -10.587 3.148 42.055 1.00 58.47 87 ILE A CA 1
ATOM 719 C C . ILE A 1 87 ? -9.202 2.995 42.723 1.00 58.47 87 ILE A C 1
ATOM 721 O O . ILE A 1 87 ? -9.114 2.614 43.889 1.00 58.47 87 ILE A O 1
ATOM 725 N N . GLY A 1 88 ? -8.122 3.361 42.021 1.00 49.78 88 GLY A N 1
ATOM 726 C CA . GLY A 1 88 ? -6.740 3.292 42.512 1.00 49.78 88 GLY A CA 1
ATOM 727 C C . GLY A 1 88 ? -6.438 4.007 43.845 1.00 49.78 88 GLY A C 1
ATOM 728 O O . GLY A 1 88 ? -5.756 3.409 44.670 1.00 49.78 88 GLY A O 1
ATOM 729 N N . PRO A 1 89 ? -6.907 5.240 44.119 1.00 53.03 89 PRO A N 1
ATOM 730 C CA . PRO A 1 89 ? -6.607 5.910 45.390 1.00 53.03 89 PRO A CA 1
ATOM 731 C C . PRO A 1 89 ? -7.494 5.474 46.571 1.00 53.03 89 PRO A C 1
ATOM 733 O O . PRO A 1 89 ? -7.027 5.494 47.710 1.00 53.03 89 PRO A O 1
ATOM 736 N N . GLU A 1 90 ? -8.743 5.059 46.329 1.00 52.34 90 GLU A N 1
ATOM 737 C CA . GLU A 1 90 ? -9.700 4.709 47.397 1.00 52.34 90 GLU A CA 1
ATOM 738 C C . GLU A 1 90 ? -9.483 3.292 47.952 1.00 52.34 90 GLU A C 1
ATOM 740 O O . GLU A 1 90 ? -9.658 3.060 49.147 1.00 52.34 90 GLU A O 1
ATOM 745 N N . GLN A 1 91 ? -9.034 2.340 47.125 1.00 48.66 91 GLN A N 1
ATOM 746 C CA . GLN A 1 91 ? -8.726 0.986 47.608 1.00 48.66 91 GLN A CA 1
ATOM 747 C C . GLN A 1 91 ? -7.417 0.915 48.406 1.00 48.66 91 GLN A C 1
ATOM 749 O O . GLN A 1 91 ? -7.303 0.092 49.312 1.00 48.66 91 GLN A O 1
ATOM 754 N N . ILE A 1 92 ? -6.452 1.798 48.124 1.00 50.22 92 ILE A N 1
ATOM 755 C CA . ILE A 1 92 ? -5.197 1.869 48.885 1.00 50.22 92 ILE A CA 1
ATOM 756 C C . ILE A 1 92 ? -5.457 2.473 50.272 1.00 50.22 92 ILE A C 1
ATOM 758 O O . ILE A 1 92 ? -5.001 1.931 51.273 1.00 50.22 92 ILE A O 1
ATOM 762 N N . THR A 1 93 ? -6.253 3.542 50.370 1.00 49.59 93 THR A N 1
ATOM 763 C CA . THR A 1 93 ? -6.586 4.149 51.672 1.00 49.59 93 THR A CA 1
ATOM 764 C C . THR A 1 93 ? -7.455 3.247 52.549 1.00 49.59 93 THR A C 1
ATOM 766 O O . THR A 1 93 ? -7.239 3.214 53.756 1.00 49.59 93 THR A O 1
ATOM 769 N N . ALA A 1 94 ? -8.377 2.465 51.978 1.00 51.12 94 ALA A N 1
ATOM 770 C CA . ALA A 1 94 ? -9.183 1.520 52.754 1.00 51.12 94 ALA A CA 1
ATOM 771 C C . ALA A 1 94 ? -8.342 0.392 53.387 1.00 51.12 94 ALA A C 1
ATOM 773 O O . ALA A 1 94 ? -8.547 0.084 54.557 1.00 51.12 94 ALA A O 1
ATOM 774 N N . HIS A 1 95 ? -7.363 -0.163 52.659 1.00 46.84 95 HIS A N 1
ATOM 775 C CA . HIS A 1 95 ? -6.465 -1.201 53.186 1.00 46.84 95 HIS A CA 1
ATOM 776 C C . HIS A 1 95 ? -5.516 -0.669 54.278 1.00 46.84 95 HIS A C 1
ATOM 778 O O . HIS A 1 95 ? -5.335 -1.316 55.305 1.00 46.84 95 HIS A O 1
ATOM 784 N N . PHE A 1 96 ? -4.968 0.543 54.116 1.00 49.12 96 PHE A N 1
ATOM 785 C CA . PHE A 1 96 ? -4.103 1.155 55.139 1.00 49.12 96 PHE A CA 1
ATOM 786 C C . PHE A 1 96 ? -4.849 1.575 56.418 1.00 49.12 96 PHE A C 1
ATOM 788 O O . PHE A 1 96 ? -4.231 1.675 57.477 1.00 49.12 96 PHE A O 1
ATOM 795 N N . VAL A 1 97 ? -6.156 1.844 56.350 1.00 50.78 97 VAL A N 1
ATOM 796 C CA . VAL A 1 97 ? -6.961 2.182 57.537 1.00 50.78 97 VAL A CA 1
ATOM 797 C C . VAL A 1 97 ? -7.369 0.927 58.315 1.00 50.78 97 VAL A C 1
ATOM 799 O O . VAL A 1 97 ? -7.413 0.978 59.541 1.00 50.78 97 VAL A O 1
ATOM 802 N N . THR A 1 98 ? -7.612 -0.206 57.648 1.00 52.72 98 THR A N 1
ATOM 803 C CA . THR A 1 98 ? -7.918 -1.475 58.333 1.00 52.72 98 THR A CA 1
ATOM 804 C C . THR A 1 98 ? -6.693 -2.129 58.969 1.00 52.72 98 THR A C 1
ATOM 806 O O . THR A 1 98 ? -6.826 -2.726 60.032 1.00 52.72 98 THR A O 1
ATOM 809 N N . ASP A 1 99 ? -5.502 -1.969 58.384 1.00 51.16 99 ASP A N 1
ATOM 810 C CA . ASP A 1 99 ? -4.269 -2.575 58.914 1.00 51.16 99 ASP A CA 1
ATOM 811 C C . ASP A 1 99 ? -3.663 -1.793 60.101 1.00 51.16 99 ASP A C 1
ATOM 813 O O . ASP A 1 99 ? -2.865 -2.341 60.853 1.00 51.16 99 ASP A O 1
ATOM 817 N N . ASN A 1 100 ? -4.071 -0.535 60.315 1.00 51.31 100 ASN A N 1
ATOM 818 C CA . ASN A 1 100 ? -3.637 0.300 61.450 1.00 51.31 100 ASN A CA 1
ATOM 819 C C . ASN A 1 100 ? -4.651 0.345 62.613 1.00 51.31 100 ASN A C 1
ATOM 821 O O . ASN A 1 100 ? -4.434 1.066 63.587 1.00 51.31 100 ASN A O 1
ATOM 825 N N . ALA A 1 101 ? -5.776 -0.368 62.500 1.00 50.59 101 ALA A N 1
ATOM 826 C CA . ALA A 1 101 ? -6.834 -0.419 63.515 1.00 50.59 101 ALA A CA 1
ATOM 827 C C . ALA A 1 101 ? -6.789 -1.690 64.391 1.00 50.59 101 ALA A C 1
ATOM 829 O O . ALA A 1 101 ? -7.719 -1.920 65.168 1.00 50.59 101 ALA A O 1
ATOM 830 N N . HIS A 1 102 ? -5.728 -2.496 64.272 1.00 42.22 102 HIS A N 1
ATOM 831 C CA . HIS A 1 102 ? -5.484 -3.704 65.063 1.00 42.22 102 HIS A CA 1
ATOM 832 C C . HIS A 1 102 ? -4.248 -3.576 65.952 1.00 42.22 102 HIS A C 1
ATOM 834 O O . HIS A 1 102 ? -3.214 -3.069 65.465 1.00 42.22 102 HIS A O 1
#

Organism: NCBI:txid433720

Secondary structure (DSSP, 8-state):
-HHHHHHHHHHHHHHHHHHHHHHHH-TT--HHHHHHHHHHHHHHHHHHHHHHHHHHHHHHHH-HHHHHHHHHHHHHHHHHHHHHHHHHHHHHHHHHHHHT--

Radius of gyration: 27.45 Å; chains: 1; bounding box: 43×16×88 Å

pLDDT: mean 80.0, std 13.93, range [42.22, 93.81]